Protein AF-A0A3Q0JJP6-F1 (afdb_monomer_lite)

Secondary structure (DSSP, 8-state):
--HHHHHHHHHHHHHHHS-TT-SSEEEEEE-SSEEEEEEE-TTS-EEEEEEE--TTTTTS--EEEES---HHHHHHHHGGGG--GGGGSHHHHHHHHHHHHHHHTT-PPPTTHHHHHHHGGGSS-TT---------------------------------------------------

Radius of gyration: 27.02 Å; chains: 1; bounding box: 65×53×85 Å

pLDDT: mean 74.77, std 20.37, range [34.88, 95.75]

Organism: Diaphorina citri (NCBI:txid121845)

Sequence (178 aa):
MACLVTLKQEIRTLESIFPKTNNRFQILNASVDEINCRFLGSNGKKYDIHANITETYPSTPPVWFAESEETSVINSVQILSNTSGYENHVVCQVHILVRELCKLHNVPEPPDLDRLLQMKNFAIPRAAVTSQKAPSTDEDGMQDEEDEEEDEDNDEDVEEDMHIEMDESDTNKKVIFK

Structure (mmCIF, N/CA/C/O backbone):
data_AF-A0A3Q0JJP6-F1
#
_entry.id   AF-A0A3Q0JJP6-F1
#
loop_
_atom_site.group_PDB
_atom_site.id
_atom_site.type_symbol
_atom_site.label_atom_id
_atom_site.label_alt_id
_atom_site.label_comp_id
_atom_site.label_asym_id
_atom_site.label_entity_id
_atom_site.label_seq_id
_atom_site.pdbx_PDB_ins_code
_atom_site.Cartn_x
_atom_site.Cartn_y
_atom_site.Cartn_z
_atom_site.occupancy
_atom_site.B_iso_or_equiv
_atom_site.auth_seq_id
_atom_site.auth_comp_id
_atom_site.auth_asym_id
_atom_site.auth_atom_id
_atom_site.pdbx_PDB_model_num
ATOM 1 N N . MET A 1 1 ? 16.428 -3.097 -17.971 1.00 51.69 1 MET A N 1
ATOM 2 C CA . MET A 1 1 ? 15.035 -2.884 -17.502 1.00 51.69 1 MET A CA 1
ATOM 3 C C . MET A 1 1 ? 14.617 -3.934 -16.457 1.00 51.69 1 MET A C 1
ATOM 5 O O . MET A 1 1 ? 13.756 -4.760 -16.728 1.00 51.69 1 MET A O 1
ATOM 9 N N . ALA A 1 2 ? 15.218 -3.934 -15.260 1.00 55.00 2 ALA A N 1
ATOM 10 C CA . ALA A 1 2 ? 14.910 -4.930 -14.215 1.00 55.00 2 ALA A CA 1
ATOM 11 C C . ALA A 1 2 ? 13.680 -4.562 -13.355 1.00 55.00 2 ALA A C 1
ATOM 13 O O . ALA A 1 2 ? 12.981 -5.438 -12.856 1.00 55.00 2 ALA A O 1
ATOM 14 N N . CYS A 1 3 ? 13.376 -3.267 -13.234 1.00 75.25 3 CYS A N 1
ATOM 15 C CA . CYS A 1 3 ? 12.353 -2.752 -12.325 1.00 75.25 3 CYS A CA 1
ATOM 16 C C . CYS A 1 3 ? 10.929 -3.248 -12.642 1.00 75.25 3 CYS A C 1
ATOM 18 O O . CYS A 1 3 ? 10.227 -3.747 -11.765 1.00 75.25 3 CYS A O 1
ATOM 20 N N . LEU A 1 4 ? 10.515 -3.177 -13.909 1.00 85.62 4 LEU A N 1
ATOM 21 C CA . LEU A 1 4 ? 9.140 -3.491 -14.307 1.00 85.62 4 LEU A CA 1
ATOM 22 C C . LEU A 1 4 ? 8.811 -4.987 -14.171 1.00 85.62 4 LEU A C 1
ATOM 24 O O . LEU A 1 4 ? 7.675 -5.350 -13.869 1.00 85.62 4 LEU A O 1
ATOM 28 N N . VAL A 1 5 ? 9.804 -5.863 -14.360 1.00 86.19 5 VAL A N 1
ATOM 29 C CA . VAL A 1 5 ? 9.654 -7.309 -14.130 1.00 86.19 5 VAL A CA 1
ATOM 30 C C . VAL A 1 5 ? 9.423 -7.583 -12.644 1.00 86.19 5 VAL A C 1
ATOM 32 O O . VAL A 1 5 ? 8.473 -8.287 -12.299 1.00 86.19 5 VAL A O 1
ATOM 35 N N . THR A 1 6 ? 10.233 -6.975 -11.773 1.00 85.38 6 THR A N 1
ATOM 36 C CA . THR A 1 6 ? 10.078 -7.075 -10.316 1.00 85.38 6 THR A CA 1
ATOM 37 C C . THR A 1 6 ? 8.722 -6.543 -9.864 1.00 85.38 6 THR A C 1
ATOM 39 O O . THR A 1 6 ? 8.000 -7.254 -9.171 1.00 85.38 6 THR A O 1
ATOM 42 N N . LEU A 1 7 ? 8.314 -5.362 -10.337 1.00 90.06 7 LEU A N 1
ATOM 43 C CA . LEU A 1 7 ? 7.023 -4.766 -9.990 1.00 90.06 7 LEU A CA 1
ATOM 44 C C . LEU A 1 7 ? 5.843 -5.663 -10.394 1.00 90.06 7 LEU A C 1
ATOM 46 O O . LEU A 1 7 ? 4.934 -5.905 -9.602 1.00 90.06 7 LEU A O 1
ATOM 50 N N . LYS A 1 8 ? 5.863 -6.227 -11.607 1.00 91.06 8 LYS A N 1
ATOM 51 C CA . LYS A 1 8 ? 4.832 -7.182 -12.046 1.00 91.06 8 LYS A CA 1
ATOM 52 C C . LYS A 1 8 ? 4.770 -8.418 -11.150 1.00 91.06 8 LYS A C 1
ATOM 54 O O . LYS A 1 8 ? 3.677 -8.917 -10.877 1.00 91.06 8 LYS A O 1
ATOM 59 N N . GLN A 1 9 ? 5.917 -8.925 -10.705 1.00 89.75 9 GLN A N 1
ATOM 60 C CA . GLN A 1 9 ? 5.973 -10.069 -9.799 1.00 89.75 9 GLN A CA 1
ATOM 61 C C . GLN A 1 9 ? 5.421 -9.715 -8.410 1.00 89.75 9 GLN A C 1
ATOM 63 O O . GLN A 1 9 ? 4.663 -10.491 -7.827 1.00 89.75 9 GLN A O 1
ATOM 68 N N . GLU A 1 10 ? 5.746 -8.531 -7.900 1.00 90.62 10 GLU A N 1
ATOM 69 C CA . GLU A 1 10 ? 5.224 -7.998 -6.641 1.00 90.62 10 GLU A CA 1
ATOM 70 C C . GLU A 1 10 ? 3.702 -7.841 -6.676 1.00 90.62 10 GLU A C 1
ATOM 72 O O . GLU A 1 10 ? 3.021 -8.312 -5.768 1.00 90.62 10 GLU A O 1
ATOM 77 N N . ILE A 1 11 ? 3.152 -7.284 -7.758 1.00 92.12 11 ILE A N 1
ATOM 78 C CA . ILE A 1 11 ? 1.701 -7.153 -7.961 1.00 92.12 11 ILE A CA 1
ATOM 79 C C . ILE A 1 11 ? 1.013 -8.520 -7.914 1.00 92.12 11 ILE A C 1
ATOM 81 O O . ILE A 1 11 ? 0.082 -8.715 -7.134 1.00 92.12 11 ILE A O 1
ATOM 85 N N . ARG A 1 12 ? 1.516 -9.507 -8.671 1.00 91.12 12 ARG A N 1
ATOM 86 C CA . ARG A 1 12 ? 0.963 -10.876 -8.657 1.00 91.12 12 ARG A CA 1
ATOM 87 C C . ARG A 1 12 ? 0.991 -11.496 -7.263 1.00 91.12 12 ARG A C 1
ATOM 89 O O . ARG A 1 12 ? 0.089 -12.240 -6.882 1.00 91.12 12 ARG A O 1
ATOM 96 N N . THR A 1 13 ? 2.035 -11.194 -6.504 1.00 89.62 13 THR A N 1
ATOM 97 C CA . THR A 1 13 ? 2.214 -11.683 -5.136 1.00 89.62 13 THR A CA 1
ATOM 98 C C . THR A 1 13 ? 1.185 -11.077 -4.195 1.00 89.62 13 THR A C 1
ATOM 100 O O . THR A 1 13 ? 0.559 -11.803 -3.424 1.00 89.62 13 THR A O 1
ATOM 103 N N . LEU A 1 14 ? 0.962 -9.766 -4.296 1.00 90.69 14 LEU A N 1
ATOM 104 C CA . LEU A 1 14 ? -0.047 -9.055 -3.517 1.00 90.69 14 LEU A CA 1
ATOM 105 C C . LEU A 1 14 ? -1.448 -9.596 -3.791 1.00 90.69 14 LEU A C 1
ATOM 107 O O . LEU A 1 14 ? -2.172 -9.904 -2.847 1.00 90.69 14 LEU A O 1
ATOM 111 N N . GLU A 1 15 ? -1.804 -9.790 -5.060 1.00 90.62 15 GLU A N 1
ATOM 112 C CA . GLU A 1 15 ? -3.097 -10.369 -5.438 1.00 90.62 15 GLU A CA 1
ATOM 113 C C . GLU A 1 15 ? -3.260 -11.812 -4.938 1.00 90.62 15 GLU A C 1
ATOM 115 O O . GLU A 1 15 ? -4.345 -12.200 -4.500 1.00 90.62 15 GLU A O 1
ATOM 120 N N . SER A 1 16 ? -2.183 -12.605 -4.960 1.00 89.00 16 SER A N 1
ATOM 121 C CA . SER A 1 16 ? -2.202 -13.991 -4.485 1.00 89.00 16 SER A CA 1
ATOM 122 C C . SER A 1 16 ? -2.338 -14.106 -2.966 1.00 89.00 16 SER A C 1
ATOM 124 O O . SER A 1 16 ? -2.911 -15.086 -2.490 1.00 89.00 16 SER A O 1
ATOM 126 N N . ILE A 1 17 ? -1.769 -13.171 -2.206 1.00 87.88 17 ILE A N 1
ATOM 127 C CA . ILE A 1 17 ? -1.758 -13.203 -0.737 1.00 87.88 17 ILE A CA 1
ATOM 128 C C . ILE A 1 17 ? -3.012 -12.534 -0.158 1.00 87.88 17 ILE A C 1
ATOM 130 O O . ILE A 1 17 ? -3.593 -13.020 0.815 1.00 87.88 17 ILE A O 1
ATOM 134 N N . PHE A 1 18 ? -3.469 -11.447 -0.779 1.00 88.88 18 PHE A N 1
ATOM 135 C CA . PHE A 1 18 ? -4.593 -10.639 -0.311 1.00 88.88 18 PHE A CA 1
ATOM 136 C C . PHE A 1 18 ? -5.724 -10.590 -1.341 1.00 88.88 18 PHE A C 1
ATOM 138 O O . PHE A 1 18 ? -6.006 -9.535 -1.920 1.00 88.88 18 PHE A O 1
ATOM 145 N N . PRO A 1 19 ? -6.429 -11.713 -1.559 1.00 85.62 19 PRO A N 1
ATOM 146 C CA . PRO A 1 19 ? -7.560 -11.733 -2.470 1.00 85.62 19 PRO A CA 1
ATOM 147 C C . PRO A 1 19 ? -8.688 -10.817 -1.977 1.00 85.62 19 PRO A C 1
ATOM 149 O O . PRO A 1 19 ? -8.830 -10.540 -0.783 1.00 85.62 19 PRO A O 1
ATOM 152 N N . LYS A 1 20 ? -9.581 -10.428 -2.894 1.00 84.44 20 LYS A N 1
ATOM 153 C CA . LYS A 1 20 ? -10.770 -9.590 -2.616 1.00 84.44 20 LYS A CA 1
ATOM 154 C C . LYS A 1 20 ? -11.716 -10.167 -1.552 1.00 84.44 20 LYS A C 1
ATOM 156 O O . LYS A 1 20 ? -12.583 -9.463 -1.052 1.00 84.44 20 LYS A O 1
ATOM 161 N N . THR A 1 21 ? -11.576 -11.448 -1.224 1.00 76.75 21 THR A N 1
ATOM 162 C CA . THR A 1 21 ? -12.374 -12.176 -0.229 1.00 76.75 21 THR A CA 1
ATOM 163 C C . THR A 1 21 ? -11.727 -12.229 1.159 1.00 76.75 21 THR A C 1
ATOM 165 O O . THR A 1 21 ? -12.321 -12.784 2.082 1.00 76.75 21 THR A O 1
ATOM 168 N N . ASN A 1 22 ? -10.523 -11.678 1.338 1.00 76.31 22 ASN A N 1
ATOM 169 C CA . ASN A 1 22 ? -9.803 -11.729 2.608 1.00 76.31 22 ASN A CA 1
ATOM 170 C C . ASN A 1 22 ? -10.513 -10.888 3.693 1.00 76.31 22 ASN A C 1
ATOM 172 O O . ASN A 1 22 ? -11.022 -9.804 3.427 1.00 76.31 22 ASN A O 1
ATOM 176 N N . ASN A 1 23 ? -10.555 -11.383 4.931 1.00 76.81 23 ASN A N 1
ATOM 177 C CA . ASN A 1 23 ? -11.298 -10.763 6.037 1.00 76.81 23 ASN A CA 1
ATOM 178 C C . ASN A 1 23 ? -10.561 -9.603 6.730 1.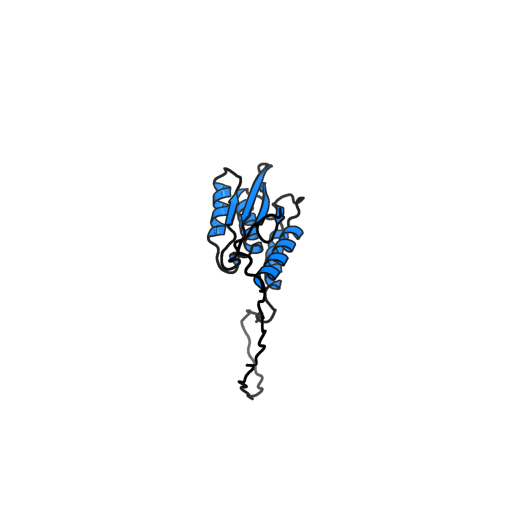00 76.81 23 ASN A C 1
ATOM 180 O O . ASN A 1 23 ? -11.135 -8.973 7.618 1.00 76.81 23 ASN A O 1
ATOM 184 N N . ARG A 1 24 ? -9.302 -9.325 6.370 1.00 85.12 24 ARG A N 1
ATOM 185 C CA . ARG A 1 24 ? -8.503 -8.255 6.993 1.00 85.12 24 ARG A CA 1
ATOM 186 C C . ARG A 1 24 ? -8.016 -7.214 6.006 1.00 85.12 24 ARG A C 1
ATOM 188 O O . ARG A 1 24 ? -8.215 -6.026 6.241 1.00 85.12 24 ARG A O 1
ATOM 195 N N . PHE A 1 25 ? -7.404 -7.655 4.918 1.00 90.25 25 PHE A N 1
ATOM 196 C CA . PHE A 1 25 ? -6.845 -6.763 3.915 1.00 90.25 25 PHE A CA 1
ATOM 197 C C . PHE A 1 25 ? -7.063 -7.347 2.528 1.00 90.25 25 PHE A C 1
ATOM 199 O O . PHE A 1 25 ? -6.762 -8.515 2.295 1.00 90.25 25 PHE A O 1
ATOM 206 N N . GLN A 1 26 ? -7.621 -6.540 1.635 1.00 92.06 26 GLN A N 1
ATOM 207 C CA . GLN A 1 26 ? -8.071 -6.948 0.311 1.00 92.06 26 GLN A CA 1
ATOM 208 C C . GLN A 1 26 ? -7.394 -6.078 -0.741 1.00 92.06 26 GLN A C 1
ATOM 210 O O . GLN A 1 26 ? -7.501 -4.855 -0.679 1.00 92.06 26 GLN A O 1
ATOM 215 N N . ILE A 1 27 ? -6.767 -6.688 -1.744 1.00 93.56 27 ILE A N 1
ATOM 216 C CA . ILE A 1 27 ? -6.344 -5.978 -2.953 1.00 93.56 27 ILE A CA 1
ATOM 217 C C . ILE A 1 27 ? -7.531 -5.964 -3.920 1.00 93.56 27 ILE A C 1
ATOM 219 O O . ILE A 1 27 ? -7.965 -7.004 -4.415 1.00 93.56 27 ILE A O 1
ATOM 223 N N . LEU A 1 28 ? -8.109 -4.782 -4.143 1.00 92.56 28 LEU A N 1
ATOM 224 C CA . LEU A 1 28 ? -9.265 -4.582 -5.019 1.00 92.56 28 LEU A CA 1
ATOM 225 C C . LEU A 1 28 ? -8.843 -4.473 -6.485 1.00 92.56 28 LEU A C 1
ATOM 227 O O . LEU A 1 28 ? -9.490 -5.069 -7.349 1.00 92.56 28 LEU A O 1
ATOM 231 N N . ASN A 1 29 ? -7.777 -3.719 -6.744 1.00 93.12 29 ASN A N 1
ATOM 232 C CA . ASN A 1 29 ? -7.142 -3.564 -8.047 1.00 93.12 29 ASN A CA 1
ATOM 233 C C . ASN A 1 29 ? -5.637 -3.388 -7.834 1.00 93.12 29 ASN A C 1
ATOM 235 O O . ASN A 1 29 ? -5.244 -2.694 -6.899 1.00 93.12 29 ASN A O 1
ATOM 239 N N . ALA A 1 30 ? -4.806 -3.978 -8.683 1.00 94.12 30 ALA A N 1
ATOM 240 C CA . ALA A 1 30 ? -3.374 -3.719 -8.682 1.00 94.12 30 ALA A CA 1
ATOM 241 C C . ALA A 1 30 ? -2.847 -3.755 -10.118 1.00 94.12 30 ALA A C 1
ATOM 243 O O . ALA A 1 30 ? -3.049 -4.723 -10.850 1.00 94.12 30 ALA A O 1
ATOM 244 N N . SER A 1 31 ? -2.183 -2.681 -10.519 1.00 93.88 31 SER A N 1
ATOM 245 C CA . SER A 1 31 ? -1.530 -2.513 -11.810 1.00 93.88 31 SER A CA 1
ATOM 246 C C . SER A 1 31 ? -0.118 -1.966 -11.595 1.00 93.88 31 SER A C 1
ATOM 248 O O . SER A 1 31 ? 0.319 -1.761 -10.464 1.00 93.88 31 SER A O 1
ATOM 250 N N . VAL A 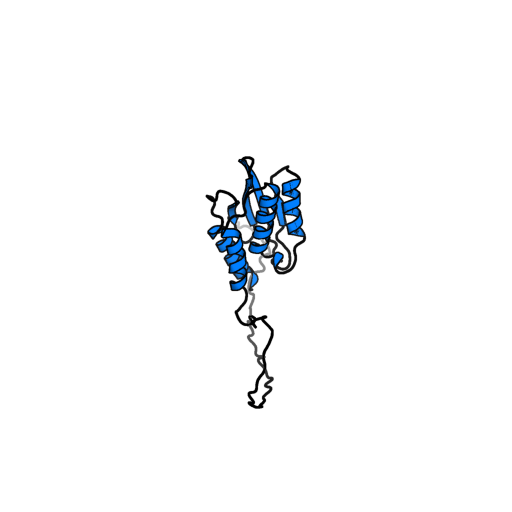1 32 ? 0.624 -1.771 -12.687 1.00 92.69 32 VAL A N 1
ATOM 251 C CA . VAL A 1 32 ? 1.967 -1.171 -12.634 1.00 92.69 32 VAL A CA 1
ATOM 252 C C . VAL A 1 32 ? 1.942 0.327 -12.329 1.00 92.69 32 VAL A C 1
ATOM 254 O O . VAL A 1 32 ? 2.981 0.868 -11.973 1.00 92.69 32 VAL A O 1
ATOM 257 N N . ASP A 1 33 ? 0.773 0.961 -12.426 1.00 93.56 33 ASP A N 1
ATOM 258 C CA . ASP A 1 33 ? 0.594 2.398 -12.216 1.00 93.56 33 ASP A CA 1
ATOM 259 C C . ASP A 1 33 ? -0.110 2.692 -10.888 1.00 93.56 33 ASP A C 1
ATOM 261 O O . ASP A 1 33 ? 0.166 3.701 -10.248 1.00 93.56 33 ASP A O 1
ATOM 265 N N . GLU A 1 34 ? -1.007 1.810 -10.438 1.00 95.12 34 GLU A N 1
ATOM 266 C CA . GLU A 1 34 ? -1.824 2.056 -9.251 1.00 95.12 34 GLU A CA 1
ATOM 267 C C . GLU A 1 34 ? -2.202 0.788 -8.483 1.00 95.12 34 GLU A C 1
ATOM 269 O O . GLU A 1 34 ? -2.313 -0.312 -9.028 1.00 95.12 34 GLU A O 1
ATOM 274 N N . ILE A 1 35 ? -2.465 0.952 -7.187 1.00 95.44 35 ILE A N 1
ATOM 275 C CA . ILE A 1 35 ? -2.959 -0.106 -6.306 1.00 95.44 35 ILE A CA 1
ATOM 276 C C . ILE A 1 35 ? -4.119 0.429 -5.487 1.00 95.44 35 ILE A C 1
ATOM 278 O O . ILE A 1 35 ? -4.006 1.419 -4.778 1.00 95.44 35 ILE A O 1
ATOM 282 N N . ASN A 1 36 ? -5.237 -0.280 -5.541 1.00 95.12 36 ASN A N 1
ATOM 283 C CA . ASN A 1 36 ? -6.412 -0.026 -4.730 1.00 95.12 36 ASN A CA 1
ATOM 284 C C . ASN A 1 36 ? -6.586 -1.182 -3.757 1.00 95.12 36 ASN A C 1
ATOM 286 O O . ASN A 1 36 ? -6.757 -2.338 -4.156 1.00 95.12 36 ASN A O 1
ATOM 290 N N . CYS A 1 37 ? -6.573 -0.871 -2.472 1.00 94.75 37 CYS A N 1
ATOM 291 C CA . CYS A 1 37 ? -6.698 -1.847 -1.409 1.00 94.75 37 CYS A CA 1
ATOM 292 C C . CYS A 1 37 ? -7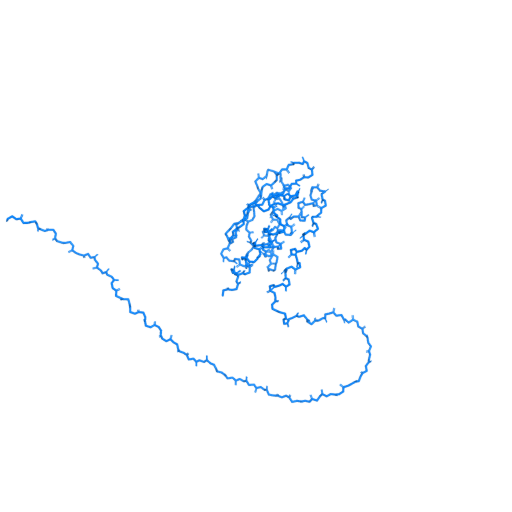.705 -1.394 -0.357 1.00 94.75 37 CYS A C 1
ATOM 294 O O . CYS A 1 37 ? -8.056 -0.222 -0.247 1.00 94.75 37 CYS A O 1
ATOM 296 N N . ARG A 1 38 ? -8.207 -2.363 0.401 1.00 94.06 38 ARG A N 1
ATOM 297 C CA . ARG A 1 38 ? -9.209 -2.145 1.432 1.00 94.06 38 ARG A CA 1
ATOM 298 C C . ARG A 1 38 ? -8.829 -2.879 2.700 1.00 94.06 38 ARG A C 1
ATOM 300 O O . ARG A 1 38 ? -8.657 -4.098 2.694 1.00 94.06 38 ARG A O 1
ATOM 307 N N . PHE A 1 39 ? -8.780 -2.141 3.799 1.00 92.81 39 PHE A N 1
ATOM 308 C CA . PHE A 1 39 ? -8.574 -2.682 5.134 1.00 92.81 39 PHE A CA 1
ATOM 309 C C . PHE A 1 39 ? -9.895 -2.766 5.908 1.00 92.81 39 PHE A C 1
ATOM 311 O O . PHE A 1 39 ? -10.751 -1.882 5.819 1.00 92.81 39 PHE A O 1
ATOM 318 N N . LEU A 1 40 ? -10.070 -3.846 6.671 1.00 90.38 40 LEU A N 1
ATOM 319 C CA . LEU A 1 40 ? -11.248 -4.105 7.498 1.00 90.38 40 LEU A CA 1
ATOM 320 C C . LEU A 1 40 ? -10.891 -3.951 8.983 1.00 90.38 40 LEU A C 1
ATOM 322 O O . LEU A 1 40 ? -10.250 -4.821 9.583 1.00 90.38 40 LEU A O 1
ATOM 326 N N . GLY A 1 41 ? -11.333 -2.839 9.577 1.00 86.25 41 GLY A N 1
ATOM 327 C CA . GLY A 1 41 ? -11.079 -2.513 10.979 1.00 86.25 41 GLY A CA 1
ATOM 328 C C . GLY A 1 41 ? -11.869 -3.382 11.964 1.00 86.25 41 GLY A C 1
ATOM 329 O O . GLY A 1 41 ? -12.888 -3.987 11.631 1.00 86.25 41 GLY A O 1
ATOM 330 N N . SER A 1 42 ? -11.427 -3.410 13.225 1.00 83.69 42 SER A N 1
ATOM 331 C CA . SER A 1 42 ? -12.126 -4.082 14.342 1.00 83.69 42 SER A CA 1
ATOM 332 C C . SER A 1 42 ? -13.535 -3.546 14.602 1.00 83.69 42 SER A C 1
ATOM 334 O O . SER A 1 42 ? -14.402 -4.275 15.070 1.00 83.69 42 SER A O 1
ATOM 336 N N . ASN A 1 43 ? -13.767 -2.280 14.269 1.00 81.56 43 ASN A N 1
ATOM 337 C CA . ASN A 1 43 ? -15.049 -1.588 14.376 1.00 81.56 43 ASN A CA 1
ATOM 338 C C . ASN A 1 43 ? -16.031 -1.934 13.235 1.00 81.56 43 ASN A C 1
ATOM 340 O O . ASN A 1 43 ? -17.120 -1.367 13.184 1.00 81.56 43 ASN A O 1
ATOM 344 N N . GLY A 1 44 ? -15.648 -2.813 12.299 1.00 81.00 44 GLY A N 1
ATOM 345 C CA . GLY A 1 44 ? -16.436 -3.139 11.109 1.00 81.00 44 GLY A CA 1
ATOM 346 C C . GLY A 1 44 ? -16.412 -2.057 10.023 1.00 81.00 44 GLY A C 1
ATOM 347 O O . GLY A 1 44 ? -17.063 -2.227 8.989 1.00 81.00 44 GLY A O 1
ATOM 348 N N . LYS A 1 45 ? -15.661 -0.961 10.222 1.00 87.94 45 LYS A N 1
ATOM 349 C CA . LYS A 1 45 ? -15.440 0.054 9.189 1.00 87.94 45 LYS A CA 1
ATOM 350 C C . LYS A 1 45 ? -14.471 -0.475 8.133 1.00 87.94 45 LYS A C 1
ATOM 352 O O . LYS A 1 45 ? -13.548 -1.241 8.422 1.00 87.94 45 LYS A O 1
ATOM 357 N N . LYS A 1 46 ? -14.707 -0.044 6.898 1.00 91.38 46 LYS A N 1
ATOM 358 C CA . LYS A 1 46 ? -13.868 -0.338 5.739 1.00 91.38 46 LYS A CA 1
ATOM 359 C C . LYS A 1 46 ? -13.055 0.905 5.423 1.00 91.38 46 LYS A C 1
ATOM 361 O O . LYS A 1 46 ? -13.615 1.996 5.397 1.00 91.38 46 LYS A O 1
ATOM 366 N N . TYR A 1 47 ? -11.767 0.716 5.197 1.00 92.62 47 TYR A N 1
ATOM 367 C CA . TYR A 1 47 ? -10.825 1.779 4.890 1.00 92.62 47 TYR A CA 1
ATOM 368 C C . TYR A 1 47 ? -10.284 1.532 3.494 1.00 92.62 47 TYR A C 1
ATOM 370 O O . TYR A 1 47 ? -9.517 0.591 3.293 1.00 92.62 47 TYR A O 1
ATOM 378 N N . ASP A 1 48 ? -10.747 2.329 2.539 1.00 94.19 48 ASP A N 1
ATOM 379 C CA . ASP A 1 48 ? -10.258 2.298 1.167 1.00 94.19 48 ASP A CA 1
ATOM 380 C C . ASP A 1 48 ? -8.982 3.135 1.068 1.00 94.19 48 ASP A C 1
ATOM 382 O O . ASP A 1 48 ? -8.913 4.264 1.560 1.00 94.19 48 ASP A O 1
ATOM 386 N N . ILE A 1 49 ? -7.943 2.531 0.502 1.00 95.56 49 ILE A N 1
ATOM 387 C CA . ILE A 1 49 ? -6.609 3.105 0.396 1.00 95.56 49 ILE A CA 1
ATOM 388 C C . ILE A 1 49 ? -6.127 2.892 -1.034 1.00 95.56 49 ILE A C 1
ATOM 390 O O . ILE A 1 49 ? -6.173 1.782 -1.571 1.00 95.56 49 ILE A O 1
ATOM 394 N N . HIS A 1 50 ? -5.649 3.968 -1.632 1.00 95.62 50 HIS A N 1
ATOM 395 C CA . HIS A 1 50 ? -5.162 4.024 -2.995 1.00 95.62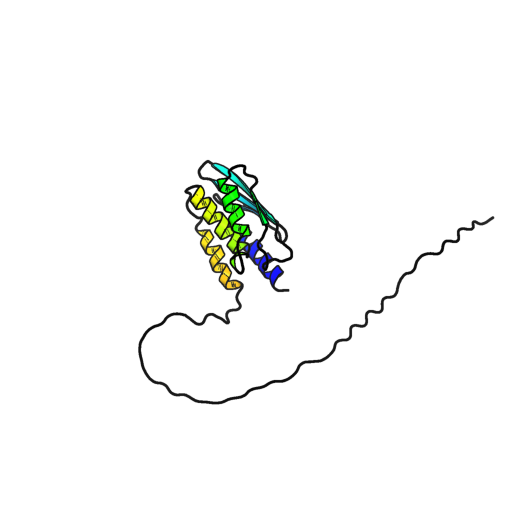 50 HIS A CA 1
ATOM 396 C C . HIS A 1 50 ? -3.668 4.354 -3.001 1.00 95.62 50 HIS A C 1
ATOM 398 O O . HIS A 1 50 ? -3.195 5.103 -2.152 1.00 95.62 50 HIS A O 1
ATOM 404 N N . ALA A 1 51 ? -2.918 3.811 -3.949 1.00 95.75 51 ALA A N 1
ATOM 405 C CA . ALA A 1 51 ? -1.514 4.122 -4.154 1.00 95.75 51 ALA A CA 1
ATOM 406 C C . ALA A 1 51 ? -1.240 4.360 -5.633 1.00 95.75 51 ALA A C 1
ATOM 408 O O . ALA A 1 51 ? -1.669 3.561 -6.460 1.00 95.75 51 ALA A O 1
ATOM 409 N N . ASN A 1 52 ? -0.465 5.396 -5.937 1.00 95.44 52 ASN A N 1
ATOM 410 C CA . ASN A 1 52 ? 0.072 5.661 -7.265 1.00 95.44 52 ASN A CA 1
ATOM 411 C C . ASN A 1 52 ? 1.555 5.300 -7.302 1.00 95.44 52 ASN A C 1
ATOM 413 O O . ASN A 1 52 ? 2.356 5.798 -6.506 1.00 95.44 52 ASN A O 1
ATOM 417 N N . ILE A 1 53 ? 1.920 4.427 -8.229 1.00 93.50 53 ILE A N 1
ATOM 418 C CA . ILE A 1 53 ? 3.297 4.033 -8.492 1.00 93.50 53 ILE A CA 1
ATOM 419 C C . ILE A 1 53 ? 3.904 5.080 -9.425 1.00 93.50 53 ILE A C 1
ATOM 421 O O . ILE A 1 53 ? 3.320 5.472 -10.430 1.00 93.50 53 ILE A O 1
ATOM 425 N N . THR A 1 54 ? 5.080 5.572 -9.056 1.00 90.94 54 THR A N 1
ATOM 426 C CA . THR A 1 54 ? 5.793 6.598 -9.819 1.00 90.94 54 THR A CA 1
ATOM 427 C C . THR A 1 54 ? 6.696 5.953 -10.867 1.00 90.94 54 THR A C 1
ATOM 429 O O . THR A 1 54 ? 7.213 4.856 -10.662 1.00 90.94 54 THR A O 1
ATOM 432 N N . GLU A 1 55 ? 6.954 6.649 -11.976 1.00 89.25 55 GLU A N 1
ATOM 433 C CA . GLU A 1 55 ? 7.857 6.165 -13.038 1.00 89.25 55 GLU A CA 1
ATOM 434 C C . GLU A 1 55 ? 9.296 5.941 -12.539 1.00 89.25 55 GLU A C 1
ATOM 436 O O . GLU A 1 55 ? 10.064 5.172 -13.113 1.00 89.25 55 GLU A O 1
ATOM 441 N N . THR A 1 56 ? 9.652 6.587 -11.429 1.00 88.88 56 THR A N 1
ATOM 442 C CA . THR A 1 56 ? 10.937 6.468 -10.737 1.00 88.88 56 THR A CA 1
ATOM 443 C C . THR A 1 56 ? 10.981 5.326 -9.719 1.00 88.88 56 THR A C 1
ATOM 445 O O . THR A 1 56 ? 11.951 5.212 -8.973 1.00 88.88 56 THR A O 1
ATOM 448 N N . TYR A 1 57 ? 9.970 4.457 -9.669 1.00 88.38 57 TYR A N 1
ATOM 449 C CA . TYR A 1 57 ? 9.983 3.253 -8.841 1.00 88.38 57 TYR A CA 1
ATOM 450 C C . TYR A 1 57 ? 11.171 2.328 -9.196 1.00 88.38 57 TYR A C 1
ATOM 452 O O . TYR A 1 57 ? 11.501 2.191 -10.377 1.00 88.38 57 TYR A O 1
ATOM 460 N N . PRO A 1 58 ? 11.837 1.669 -8.220 1.00 88.44 58 PRO A N 1
ATOM 461 C CA . PRO A 1 58 ? 11.660 1.773 -6.768 1.00 88.44 58 PRO A CA 1
ATOM 462 C C . PRO A 1 58 ? 12.512 2.885 -6.127 1.00 88.44 58 PRO A C 1
ATOM 464 O O . PRO A 1 58 ? 12.581 2.973 -4.902 1.00 88.44 58 PRO A O 1
ATOM 467 N N . SER A 1 59 ? 13.191 3.729 -6.912 1.00 88.88 59 SER A N 1
ATOM 468 C CA . SER A 1 59 ? 14.029 4.821 -6.389 1.00 88.88 59 SER A CA 1
ATOM 469 C C . SER A 1 59 ? 13.223 5.797 -5.529 1.00 88.88 59 SER A C 1
ATOM 471 O O . SER A 1 59 ? 13.726 6.293 -4.523 1.00 88.88 59 SER A O 1
ATOM 473 N N . THR A 1 60 ? 11.955 6.017 -5.876 1.00 90.31 60 THR A N 1
ATOM 474 C CA . THR A 1 60 ? 10.977 6.755 -5.065 1.00 90.31 60 THR A CA 1
ATOM 475 C C . THR A 1 60 ? 9.850 5.834 -4.593 1.00 90.31 60 THR A C 1
ATOM 477 O O . THR A 1 60 ? 9.423 4.961 -5.358 1.00 90.31 60 THR A O 1
ATOM 480 N N . PRO A 1 61 ? 9.340 6.013 -3.361 1.00 92.50 61 PRO A N 1
ATOM 481 C CA . PRO A 1 61 ? 8.212 5.229 -2.878 1.00 92.50 61 PRO A CA 1
ATOM 482 C C . PRO A 1 61 ? 6.929 5.538 -3.669 1.00 92.50 61 PRO A C 1
ATOM 484 O O . PRO A 1 61 ? 6.782 6.639 -4.214 1.00 92.50 61 PRO A O 1
ATOM 487 N N . PRO A 1 62 ? 5.981 4.589 -3.730 1.00 93.50 62 PRO A N 1
ATOM 488 C CA . PRO A 1 62 ? 4.624 4.861 -4.182 1.00 93.50 62 PRO A CA 1
ATOM 489 C C . PRO A 1 62 ? 3.959 5.942 -3.322 1.00 93.50 62 PRO A C 1
ATOM 491 O O . PRO A 1 62 ? 4.205 6.043 -2.120 1.00 93.50 62 PRO A O 1
ATOM 494 N N . VAL A 1 63 ? 3.083 6.734 -3.934 1.00 95.25 63 VAL A N 1
ATOM 495 C CA . VAL A 1 63 ? 2.329 7.781 -3.240 1.00 95.25 63 VAL A CA 1
ATOM 496 C C . VAL A 1 63 ? 0.999 7.205 -2.784 1.00 95.25 63 VAL A C 1
ATOM 498 O O . VAL A 1 63 ? 0.152 6.879 -3.612 1.00 95.25 63 VAL A O 1
ATOM 501 N N . TRP A 1 64 ? 0.812 7.085 -1.474 1.00 95.31 64 TRP A N 1
ATOM 502 C CA . TRP A 1 64 ? -0.375 6.481 -0.879 1.00 95.31 64 TRP A CA 1
ATOM 503 C C . TRP A 1 64 ? -1.385 7.528 -0.385 1.00 95.31 64 TRP A C 1
ATOM 505 O O . TRP A 1 64 ? -1.018 8.584 0.129 1.00 95.31 64 TRP A O 1
ATOM 515 N N . PHE A 1 65 ? -2.670 7.194 -0.485 1.00 94.81 65 PHE A N 1
ATOM 516 C CA . PHE A 1 65 ? -3.819 8.022 -0.132 1.00 94.81 65 PHE A CA 1
ATOM 517 C C . PHE A 1 65 ? -4.862 7.179 0.603 1.00 94.81 65 PHE A C 1
ATOM 519 O O . PHE A 1 65 ? -5.150 6.055 0.202 1.00 94.81 65 PHE A O 1
ATOM 526 N N . ALA A 1 66 ? -5.460 7.722 1.662 1.00 94.56 66 ALA A N 1
ATOM 527 C CA . ALA A 1 66 ? -6.595 7.103 2.339 1.00 94.56 66 ALA A CA 1
ATOM 528 C C . ALA A 1 66 ? -7.881 7.870 2.013 1.00 94.56 66 ALA A C 1
ATOM 530 O O . ALA A 1 66 ? -7.943 9.075 2.230 1.00 94.56 66 ALA A O 1
ATOM 531 N N . GLU A 1 67 ? -8.934 7.163 1.606 1.00 92.88 67 GLU A N 1
ATOM 532 C CA . GLU A 1 67 ? -10.292 7.710 1.404 1.00 92.88 67 GLU A CA 1
ATOM 533 C C . GLU A 1 67 ? -11.053 7.893 2.738 1.00 92.88 67 GLU A C 1
ATOM 535 O O . GLU A 1 67 ? -12.275 8.011 2.785 1.00 92.88 67 GLU A O 1
ATOM 540 N N . SER A 1 68 ? -10.341 7.858 3.865 1.00 89.19 68 SER A N 1
ATOM 541 C CA . SER A 1 68 ? -10.901 7.904 5.214 1.00 89.19 68 SER A CA 1
ATOM 542 C C . SER A 1 68 ? -10.589 9.235 5.886 1.00 89.19 68 SER A C 1
ATOM 544 O O . SER A 1 68 ? -9.446 9.676 5.884 1.00 89.19 68 SER A O 1
ATOM 546 N N . GLU A 1 69 ? -11.579 9.815 6.565 1.00 87.62 69 GLU A N 1
ATOM 547 C CA . GLU A 1 69 ? -11.421 11.043 7.363 1.00 87.62 69 GLU A CA 1
ATOM 548 C C . GLU A 1 69 ? -10.701 10.804 8.706 1.00 87.62 69 GLU A C 1
ATOM 550 O O . GLU A 1 69 ? -10.294 11.746 9.384 1.00 87.62 69 GLU A O 1
ATOM 555 N N . GLU A 1 70 ? -10.534 9.540 9.112 1.00 89.12 70 GLU A N 1
ATOM 556 C CA . GLU A 1 70 ? -9.825 9.181 10.344 1.00 89.12 70 GLU A CA 1
ATOM 557 C C . GLU A 1 70 ? -8.342 9.582 10.250 1.00 89.12 70 GLU A C 1
ATOM 559 O O . GLU A 1 70 ? -7.550 8.950 9.543 1.00 89.12 70 GLU A O 1
ATOM 564 N N . THR A 1 71 ? -7.940 10.591 11.030 1.00 90.38 71 THR A N 1
ATOM 565 C CA . THR A 1 71 ? -6.557 11.106 11.082 1.00 90.38 71 THR A CA 1
ATOM 566 C C . THR A 1 71 ? -5.535 10.009 11.367 1.00 90.38 71 THR A C 1
ATOM 568 O O . THR A 1 71 ? -4.411 10.041 10.877 1.00 90.38 71 THR A O 1
ATOM 571 N N . SER A 1 72 ? -5.937 9.006 12.141 1.00 90.50 72 SER A N 1
ATOM 572 C CA . SER A 1 72 ? -5.119 7.854 12.487 1.00 90.50 72 SER A CA 1
ATOM 573 C C . SER A 1 72 ? -4.705 7.045 11.246 1.00 90.50 72 SER A C 1
ATOM 575 O O . SER A 1 72 ? -3.538 6.692 11.117 1.00 90.50 72 SER A O 1
ATOM 577 N N . VAL A 1 73 ? -5.626 6.828 10.299 1.00 91.25 73 VAL A N 1
ATOM 578 C CA . VAL A 1 73 ? -5.369 6.111 9.037 1.00 91.25 73 VAL A CA 1
ATOM 579 C C . VAL A 1 73 ? -4.525 6.964 8.093 1.00 91.25 73 VAL A C 1
ATOM 581 O O . VAL A 1 73 ? -3.583 6.456 7.491 1.00 91.25 73 VAL A O 1
ATOM 584 N N . ILE A 1 74 ? -4.809 8.267 8.016 1.00 92.69 74 ILE A N 1
ATOM 585 C CA . ILE A 1 74 ? -4.020 9.219 7.219 1.00 92.69 74 ILE A CA 1
ATOM 586 C C . ILE A 1 74 ? -2.555 9.216 7.683 1.00 92.69 74 ILE A C 1
ATOM 588 O O . ILE A 1 74 ? -1.648 9.107 6.861 1.00 92.69 74 ILE A O 1
ATOM 592 N N . ASN A 1 75 ? -2.313 9.237 8.997 1.00 92.00 75 ASN A N 1
ATOM 593 C CA . ASN A 1 75 ? -0.964 9.166 9.563 1.00 92.00 75 ASN A CA 1
ATOM 594 C C . ASN A 1 75 ? -0.253 7.844 9.222 1.00 92.00 75 ASN A C 1
ATOM 596 O O . ASN A 1 75 ? 0.925 7.864 8.869 1.00 92.00 75 ASN A O 1
ATOM 600 N N . SER A 1 76 ? -0.958 6.706 9.287 1.00 92.25 76 SER A N 1
ATOM 601 C CA . SER A 1 76 ? -0.412 5.395 8.891 1.00 92.25 76 SER A CA 1
ATOM 602 C C . SER A 1 76 ? -0.046 5.320 7.410 1.00 92.25 76 SER A C 1
ATOM 604 O O . SER A 1 76 ? 0.838 4.559 7.035 1.00 92.25 76 SER A O 1
ATOM 606 N N . VAL A 1 77 ? -0.712 6.096 6.561 1.00 93.81 77 VAL A N 1
ATOM 607 C CA . VAL A 1 77 ? -0.377 6.189 5.142 1.00 93.81 77 VAL A CA 1
ATOM 608 C C . VAL A 1 77 ? 0.787 7.159 4.910 1.00 93.81 77 VAL A C 1
ATOM 610 O O . VAL A 1 77 ? 1.682 6.876 4.123 1.00 93.81 77 VAL A O 1
ATOM 613 N N . GLN A 1 78 ? 0.846 8.268 5.645 1.00 92.69 78 GLN A N 1
ATOM 614 C CA . GLN A 1 78 ? 1.885 9.289 5.485 1.00 92.69 78 GLN A CA 1
ATOM 615 C C . GLN A 1 78 ? 3.302 8.789 5.815 1.00 92.69 78 GLN A C 1
ATOM 617 O O . GLN A 1 78 ? 4.272 9.253 5.216 1.00 92.69 78 GLN A O 1
ATOM 622 N N . ILE A 1 79 ? 3.449 7.840 6.745 1.00 92.62 79 ILE A N 1
ATOM 623 C CA . ILE A 1 79 ? 4.758 7.238 7.060 1.00 92.62 79 ILE A CA 1
ATOM 624 C C . ILE A 1 79 ? 5.381 6.511 5.858 1.00 92.62 79 ILE A C 1
ATOM 626 O O . ILE A 1 79 ? 6.604 6.459 5.755 1.00 92.62 79 ILE A O 1
ATOM 630 N N . LEU A 1 80 ? 4.556 5.996 4.940 1.00 93.00 80 LEU A N 1
ATOM 631 C CA . LEU A 1 80 ? 4.992 5.266 3.751 1.00 93.00 80 LEU A CA 1
ATOM 632 C C . LEU A 1 80 ? 5.719 6.180 2.763 1.00 93.00 80 LEU A C 1
ATOM 634 O O . LEU A 1 80 ? 6.677 5.764 2.122 1.00 93.00 80 LEU A O 1
ATOM 638 N N . SER A 1 81 ? 5.341 7.458 2.715 1.00 90.69 81 SER A N 1
ATOM 639 C CA . SER A 1 81 ? 6.002 8.465 1.880 1.00 90.69 81 SER A CA 1
ATOM 640 C C . SER A 1 81 ? 7.440 8.772 2.314 1.00 90.69 81 SER A C 1
ATOM 642 O O . SER A 1 81 ? 8.192 9.360 1.542 1.00 90.69 81 SER A O 1
ATOM 644 N N . ASN A 1 82 ? 7.829 8.395 3.538 1.00 90.62 82 ASN A N 1
ATOM 645 C CA . ASN A 1 82 ? 9.162 8.650 4.093 1.00 90.62 82 ASN A CA 1
ATOM 646 C C . ASN A 1 82 ? 10.101 7.437 4.000 1.00 90.62 82 ASN A C 1
ATOM 648 O O . ASN A 1 82 ? 11.211 7.484 4.532 1.00 90.62 82 ASN A O 1
ATOM 652 N N . THR A 1 83 ? 9.671 6.338 3.378 1.00 90.81 83 THR A N 1
ATOM 653 C CA . THR A 1 83 ? 10.529 5.161 3.215 1.00 90.81 83 THR A CA 1
ATOM 654 C C . THR A 1 83 ? 11.626 5.401 2.185 1.00 90.81 83 THR A C 1
ATOM 656 O O . THR A 1 83 ? 11.538 6.299 1.347 1.00 90.81 83 THR A O 1
ATOM 659 N N . SER A 1 84 ? 12.675 4.579 2.234 1.00 89.56 84 SER A N 1
ATOM 660 C CA . SER A 1 84 ? 13.770 4.655 1.269 1.00 89.56 84 SER A CA 1
ATOM 661 C C . SER A 1 84 ? 14.355 3.282 0.944 1.00 89.56 84 SER A C 1
ATOM 663 O O . SER A 1 84 ? 14.203 2.313 1.694 1.00 89.56 84 SER A O 1
ATOM 665 N N . GLY A 1 85 ? 15.028 3.186 -0.205 1.00 87.94 85 GLY A N 1
ATOM 666 C CA . GLY A 1 85 ? 15.713 1.970 -0.635 1.00 87.94 85 GLY A CA 1
ATOM 667 C C . GLY A 1 85 ? 14.765 0.776 -0.748 1.00 87.94 85 GLY A C 1
ATOM 668 O O . GLY A 1 85 ? 13.773 0.820 -1.470 1.00 87.94 85 GLY A O 1
ATOM 669 N N . TYR A 1 86 ? 15.061 -0.301 -0.018 1.00 84.50 86 TYR A N 1
ATOM 670 C CA . TYR A 1 86 ? 14.290 -1.546 -0.094 1.00 84.50 86 TYR A CA 1
ATOM 671 C C . TYR A 1 86 ? 12.846 -1.405 0.413 1.00 84.50 86 TYR A C 1
ATOM 673 O O . TYR A 1 86 ? 11.989 -2.216 0.063 1.00 84.50 86 TYR A O 1
ATOM 681 N N . GLU A 1 87 ? 12.569 -0.411 1.258 1.00 88.69 87 GLU A N 1
ATOM 682 C CA . GLU A 1 87 ? 11.232 -0.191 1.809 1.00 88.69 87 GLU A CA 1
ATOM 683 C C . GLU A 1 87 ? 10.293 0.448 0.791 1.00 88.69 87 GLU A C 1
ATOM 685 O O . GLU A 1 87 ? 9.084 0.327 0.953 1.00 88.69 87 GLU A O 1
ATOM 690 N N . ASN A 1 88 ? 10.821 1.045 -0.283 1.00 91.00 88 ASN A N 1
ATOM 691 C CA . ASN A 1 88 ? 10.014 1.604 -1.369 1.00 91.00 88 ASN A CA 1
ATOM 692 C C . ASN A 1 88 ? 9.280 0.525 -2.159 1.00 91.00 88 ASN A C 1
ATOM 694 O O . ASN A 1 88 ? 8.293 0.829 -2.822 1.00 91.00 88 ASN A O 1
ATOM 698 N N . HIS A 1 89 ? 9.738 -0.727 -2.084 1.00 91.12 89 HIS A N 1
ATOM 699 C CA . HIS A 1 89 ? 9.093 -1.825 -2.778 1.00 91.12 89 HIS A CA 1
ATOM 700 C C . HIS A 1 89 ? 7.645 -1.983 -2.324 1.00 91.12 89 HIS A C 1
ATOM 702 O O . HIS A 1 89 ? 7.369 -2.021 -1.125 1.00 91.12 89 HIS A O 1
ATOM 708 N N . VAL A 1 90 ? 6.715 -2.141 -3.264 1.00 91.88 90 VAL A N 1
ATOM 709 C CA . VAL A 1 90 ? 5.280 -2.191 -2.961 1.00 91.88 90 VAL A CA 1
ATOM 710 C C . VAL A 1 90 ? 4.957 -3.295 -1.947 1.00 91.88 90 VAL A C 1
ATOM 712 O O . VAL A 1 90 ? 4.166 -3.085 -1.031 1.00 91.88 90 VAL A O 1
ATOM 715 N N . VAL A 1 91 ? 5.598 -4.461 -2.049 1.00 91.06 91 VAL A N 1
ATOM 716 C CA . VAL A 1 91 ? 5.415 -5.551 -1.073 1.00 91.06 91 VAL A CA 1
ATOM 717 C C . VAL A 1 91 ? 5.832 -5.144 0.345 1.00 91.06 91 VAL A C 1
ATOM 719 O O . VAL A 1 91 ? 5.150 -5.503 1.305 1.00 91.06 91 VAL A O 1
ATOM 722 N N . CYS A 1 92 ? 6.900 -4.352 0.485 1.00 90.94 92 CYS A N 1
ATOM 723 C CA . CYS A 1 92 ? 7.352 -3.800 1.762 1.00 90.94 92 CYS A CA 1
ATOM 724 C C . CYS A 1 92 ? 6.388 -2.718 2.262 1.00 90.94 92 CYS A C 1
ATOM 726 O O . CYS A 1 92 ? 6.001 -2.738 3.427 1.00 90.94 92 CYS A O 1
ATOM 728 N N . GLN A 1 93 ? 5.951 -1.823 1.375 1.00 92.62 93 GLN A N 1
ATOM 729 C CA . GLN A 1 93 ? 4.988 -0.762 1.673 1.00 92.62 93 GLN A CA 1
ATOM 730 C C . GLN A 1 93 ? 3.668 -1.327 2.199 1.00 92.62 93 GLN A C 1
ATOM 732 O O . GLN A 1 93 ? 3.197 -0.922 3.257 1.00 92.62 93 GLN A O 1
ATOM 737 N N . VAL A 1 94 ? 3.100 -2.321 1.507 1.00 92.75 94 VAL A N 1
ATOM 738 C CA . VAL A 1 94 ? 1.871 -3.003 1.935 1.00 92.75 94 VAL A CA 1
ATOM 739 C C . VAL A 1 94 ? 2.087 -3.708 3.267 1.00 92.75 94 VAL A C 1
ATOM 741 O O . VAL A 1 94 ? 1.225 -3.643 4.140 1.00 92.75 94 VAL A O 1
ATOM 744 N N . HIS A 1 95 ? 3.240 -4.349 3.459 1.00 91.75 95 HIS A N 1
ATOM 745 C CA . HIS A 1 95 ? 3.563 -4.983 4.730 1.00 91.75 95 HIS A CA 1
ATOM 746 C C . HIS A 1 95 ? 3.569 -3.970 5.891 1.00 91.75 95 HIS A C 1
ATOM 748 O O . HIS A 1 95 ? 2.942 -4.211 6.926 1.00 91.75 95 HIS A O 1
ATOM 754 N N . ILE A 1 96 ? 4.243 -2.826 5.717 1.00 92.38 96 ILE A N 1
ATOM 755 C CA . ILE A 1 96 ? 4.276 -1.734 6.703 1.00 92.38 96 ILE A CA 1
ATOM 756 C C . ILE A 1 96 ? 2.857 -1.210 6.950 1.00 92.38 96 ILE A C 1
ATOM 758 O O . ILE A 1 96 ? 2.429 -1.141 8.101 1.00 92.38 96 ILE A O 1
ATOM 762 N N . LEU A 1 97 ? 2.103 -0.922 5.886 1.00 93.44 97 LEU A N 1
ATOM 763 C CA . LEU A 1 97 ? 0.738 -0.407 5.966 1.00 93.44 97 LEU A CA 1
ATOM 764 C C . LEU A 1 97 ? -0.179 -1.333 6.769 1.00 93.44 97 LEU A C 1
ATOM 766 O O . LEU A 1 97 ? -0.835 -0.893 7.711 1.00 93.44 97 LEU A O 1
ATOM 770 N N . VAL A 1 98 ? -0.223 -2.620 6.416 1.00 91.44 98 VAL A N 1
ATOM 771 C CA . VAL A 1 98 ? -1.094 -3.598 7.080 1.00 91.44 98 VAL A CA 1
ATOM 772 C C . VAL A 1 98 ? -0.719 -3.729 8.549 1.00 91.44 98 VAL A C 1
ATOM 774 O O . VAL A 1 98 ? -1.608 -3.719 9.397 1.00 91.44 98 VAL A O 1
ATOM 777 N N . ARG A 1 99 ? 0.577 -3.793 8.873 1.00 91.12 99 ARG A N 1
ATOM 778 C CA . ARG A 1 99 ? 1.042 -3.859 10.262 1.00 91.12 99 ARG A CA 1
ATOM 779 C C . ARG A 1 99 ? 0.607 -2.631 11.063 1.00 91.12 99 ARG A C 1
ATOM 781 O O . ARG A 1 99 ? 0.111 -2.777 12.179 1.00 91.12 99 ARG A O 1
ATOM 788 N N . GLU A 1 100 ? 0.763 -1.436 10.508 1.00 92.56 100 GLU A N 1
ATOM 789 C CA . GLU A 1 100 ? 0.405 -0.193 11.193 1.00 92.56 100 GLU A CA 1
ATOM 790 C C . GLU A 1 100 ? -1.109 -0.062 11.386 1.00 92.56 100 GLU A C 1
ATOM 792 O O . GLU A 1 100 ? -1.560 0.224 12.496 1.00 92.56 100 GLU A O 1
ATOM 797 N N . LEU A 1 101 ? -1.911 -0.400 10.373 1.00 91.31 101 LEU A N 1
ATOM 798 C CA . LEU A 1 101 ? -3.370 -0.445 10.496 1.00 91.31 101 LEU A CA 1
ATOM 799 C C . LEU A 1 101 ? -3.833 -1.515 11.496 1.00 91.31 101 LEU A C 1
ATOM 801 O O . LEU A 1 101 ? -4.746 -1.268 12.288 1.00 91.31 101 LEU A O 1
ATOM 805 N N . CYS A 1 102 ? -3.193 -2.688 11.511 1.00 90.12 102 CYS A N 1
ATOM 806 C CA . CYS A 1 102 ? -3.496 -3.753 12.464 1.00 90.12 102 CYS A CA 1
ATOM 807 C C . CYS A 1 102 ? -3.247 -3.312 13.911 1.00 90.12 102 CYS A C 1
ATOM 809 O O . CYS A 1 102 ? -4.131 -3.475 14.759 1.00 90.12 102 CYS A O 1
ATOM 811 N N . LYS A 1 103 ? -2.089 -2.695 14.184 1.00 90.31 103 LYS A N 1
ATOM 812 C CA . LYS A 1 103 ? -1.762 -2.123 15.500 1.00 90.31 103 LYS A CA 1
ATOM 813 C C . LYS A 1 103 ? -2.774 -1.060 15.913 1.00 90.31 103 LYS A C 1
ATOM 815 O O . LYS A 1 103 ? -3.283 -1.097 17.031 1.00 90.31 103 LYS A O 1
ATOM 820 N N . LEU A 1 104 ? -3.106 -0.152 14.998 1.00 89.50 104 LEU A N 1
ATOM 821 C CA . LEU A 1 104 ? -4.026 0.955 15.248 1.00 89.50 104 LEU A CA 1
ATOM 822 C C . LEU A 1 104 ? -5.426 0.460 15.623 1.00 89.50 104 LEU A C 1
ATOM 824 O O . LEU A 1 104 ? -6.039 0.942 16.575 1.00 89.50 104 LEU A O 1
ATOM 828 N N . HIS A 1 105 ? -5.908 -0.562 14.919 1.00 86.62 105 HIS A N 1
ATOM 829 C CA . HIS A 1 105 ? -7.217 -1.163 15.158 1.00 86.62 105 HIS A CA 1
ATOM 830 C C . HIS A 1 105 ? -7.220 -2.271 16.221 1.00 86.62 105 HIS A C 1
ATOM 832 O O . HIS A 1 105 ? -8.285 -2.841 16.471 1.00 86.62 105 HIS A O 1
ATOM 838 N N . ASN A 1 106 ? -6.080 -2.564 16.863 1.00 85.88 106 ASN A N 1
ATOM 839 C CA . ASN A 1 106 ? -5.912 -3.670 17.816 1.00 85.88 106 ASN A CA 1
ATOM 840 C C . ASN A 1 106 ? -6.423 -5.014 17.255 1.00 85.88 106 ASN A C 1
ATOM 842 O O . ASN A 1 106 ? -7.120 -5.772 17.931 1.00 85.88 106 ASN A O 1
ATOM 846 N N . VAL A 1 107 ? -6.109 -5.301 15.988 1.00 85.19 107 VAL A N 1
ATOM 847 C CA . VAL A 1 107 ? -6.457 -6.565 15.320 1.00 85.19 107 VAL A CA 1
ATOM 848 C C . VAL A 1 107 ? -5.202 -7.399 15.058 1.00 85.19 107 VAL A C 1
ATOM 850 O O . VAL A 1 107 ? -4.143 -6.828 14.804 1.00 85.19 107 VAL A O 1
ATOM 853 N N . PRO A 1 108 ? -5.295 -8.742 15.096 1.00 83.00 108 PRO A N 1
ATOM 854 C CA . PRO A 1 108 ? -4.150 -9.595 14.795 1.00 83.00 108 PRO A CA 1
ATOM 855 C C . PRO A 1 108 ? -3.682 -9.404 13.346 1.00 83.00 108 PRO A C 1
ATOM 857 O O . PRO A 1 108 ? -4.506 -9.299 12.431 1.00 83.00 108 PRO A O 1
ATOM 860 N N . GLU A 1 109 ? -2.361 -9.374 13.155 1.00 82.81 109 GLU A N 1
ATOM 861 C CA . GLU A 1 109 ? -1.715 -9.365 11.838 1.00 82.81 109 GLU A CA 1
ATOM 862 C C . GLU A 1 109 ? -2.067 -10.661 11.074 1.00 82.81 109 GLU A C 1
ATOM 864 O O . GLU A 1 109 ? -2.106 -11.740 11.677 1.00 82.81 109 GLU A O 1
ATOM 869 N N . PRO A 1 110 ? -2.377 -10.590 9.765 1.00 78.69 110 PRO A N 1
ATOM 870 C CA . PRO A 1 110 ? -2.657 -11.787 8.981 1.00 78.69 110 PRO A CA 1
ATOM 871 C C . PRO A 1 110 ? -1.396 -12.668 8.874 1.00 78.69 110 PRO A C 1
ATOM 873 O O . PRO A 1 110 ? -0.321 -12.137 8.615 1.00 78.69 110 PRO A O 1
ATOM 876 N N . PRO A 1 111 ? -1.495 -14.005 9.015 1.00 73.88 111 PRO A N 1
ATOM 877 C CA . PRO A 1 111 ? -0.329 -14.901 8.978 1.00 73.88 111 PRO A CA 1
ATOM 878 C C . PRO A 1 111 ? 0.390 -14.889 7.622 1.00 73.88 111 PRO A C 1
ATOM 880 O O . PRO A 1 111 ? 1.576 -15.195 7.531 1.00 73.88 111 PRO A O 1
ATOM 883 N N . ASP A 1 112 ? -0.316 -14.512 6.556 1.00 77.25 112 ASP A N 1
ATOM 884 C CA . ASP A 1 112 ? 0.264 -14.366 5.226 1.00 77.25 112 ASP A CA 1
ATOM 885 C C . ASP A 1 112 ? 1.093 -13.080 5.054 1.00 77.25 112 ASP A C 1
ATOM 887 O O . ASP A 1 112 ? 1.766 -12.922 4.036 1.00 77.25 112 ASP A O 1
ATOM 891 N N . LEU A 1 113 ? 1.096 -12.179 6.044 1.00 79.81 113 LEU A N 1
ATOM 892 C CA . LEU A 1 113 ? 1.881 -10.945 6.024 1.00 79.81 113 LEU A CA 1
ATOM 893 C C . LEU A 1 113 ? 3.388 -11.245 5.955 1.00 79.81 113 LEU A C 1
ATOM 895 O O . LEU A 1 113 ? 4.088 -10.684 5.115 1.00 79.81 113 LEU A O 1
ATOM 899 N N . ASP A 1 114 ? 3.874 -12.210 6.739 1.00 78.25 114 ASP A N 1
ATOM 900 C CA . ASP A 1 114 ? 5.280 -12.641 6.711 1.00 78.25 114 ASP A CA 1
ATOM 901 C C . ASP A 1 114 ? 5.673 -13.317 5.384 1.00 78.25 114 ASP A C 1
ATOM 903 O O . ASP A 1 114 ? 6.842 -13.305 4.984 1.00 78.25 114 ASP A O 1
ATOM 907 N N . ARG A 1 115 ? 4.700 -13.868 4.642 1.00 79.62 115 ARG A N 1
ATOM 908 C CA . ARG A 1 115 ? 4.949 -14.484 3.327 1.00 79.62 115 ARG A CA 1
ATOM 909 C C . ARG A 1 115 ? 5.311 -13.443 2.265 1.00 79.62 115 ARG A C 1
ATOM 911 O O . ARG A 1 115 ? 6.071 -13.772 1.355 1.00 79.62 115 ARG A O 1
ATOM 918 N N . LEU A 1 116 ? 4.846 -12.194 2.404 1.00 78.62 116 LEU A N 1
ATOM 919 C CA . LEU A 1 116 ? 5.287 -11.079 1.549 1.00 78.62 116 LEU A CA 1
ATOM 920 C C . LEU A 1 116 ? 6.795 -10.861 1.678 1.00 78.62 116 LEU A C 1
ATOM 922 O O . LEU A 1 116 ? 7.486 -10.681 0.677 1.00 78.62 116 LEU A O 1
ATOM 926 N N . LEU A 1 117 ? 7.311 -10.923 2.910 1.00 73.19 117 LEU A N 1
ATOM 927 C CA . LEU A 1 117 ? 8.729 -10.724 3.194 1.00 73.19 117 LEU A CA 1
ATOM 928 C C . LEU A 1 117 ? 9.583 -11.920 2.779 1.00 73.19 117 LEU A C 1
ATOM 930 O O . LEU A 1 117 ? 10.725 -11.722 2.391 1.00 73.19 117 LEU A O 1
ATOM 934 N N . GLN A 1 118 ? 9.071 -13.152 2.798 1.00 69.31 118 GLN A N 1
ATOM 935 C CA . GLN A 1 118 ? 9.833 -14.297 2.279 1.00 69.31 118 GLN A CA 1
ATOM 936 C C . GLN A 1 118 ? 10.095 -14.196 0.771 1.00 69.31 118 GLN A C 1
ATOM 938 O O . GLN A 1 118 ? 11.140 -14.649 0.300 1.00 69.31 118 GLN A O 1
ATOM 943 N N . MET A 1 119 ? 9.200 -13.557 0.010 1.00 61.34 119 MET A N 1
ATOM 944 C CA . MET A 1 119 ? 9.414 -13.352 -1.424 1.00 61.34 119 MET A CA 1
ATOM 945 C C . MET A 1 119 ? 10.426 -12.234 -1.738 1.00 61.34 119 MET A C 1
ATOM 947 O O . MET A 1 119 ? 10.984 -12.216 -2.835 1.00 61.34 119 MET A O 1
ATOM 951 N N . LYS A 1 120 ? 10.779 -11.395 -0.748 1.00 59.62 120 LYS A N 1
ATOM 952 C CA . LYS A 1 120 ? 11.926 -10.459 -0.791 1.00 59.62 120 LYS A CA 1
ATOM 953 C C . LYS A 1 120 ? 13.222 -11.155 -1.221 1.00 59.62 120 LYS A C 1
ATOM 955 O O . LYS A 1 120 ? 14.070 -10.548 -1.866 1.00 59.62 120 LYS A O 1
ATOM 960 N N . ASN A 1 121 ? 13.352 -12.445 -0.909 1.00 53.16 121 ASN A N 1
ATOM 961 C CA . ASN A 1 121 ? 14.542 -13.238 -1.200 1.00 53.16 121 ASN A CA 1
ATOM 962 C C . ASN A 1 121 ? 14.592 -13.760 -2.647 1.00 53.16 121 ASN A C 1
ATOM 964 O O . ASN A 1 121 ? 15.620 -14.295 -3.049 1.00 53.16 121 ASN A O 1
ATOM 968 N N . PHE A 1 122 ? 13.513 -13.625 -3.427 1.00 51.19 122 PHE A N 1
ATOM 969 C CA . PHE A 1 122 ? 13.460 -14.074 -4.825 1.00 51.19 122 PHE A CA 1
ATOM 970 C C . PHE A 1 122 ? 13.937 -13.000 -5.817 1.00 51.19 122 PHE A C 1
ATOM 972 O O . PHE A 1 122 ? 14.306 -13.324 -6.941 1.00 51.19 122 PHE A O 1
ATOM 979 N N . ALA A 1 123 ? 13.958 -11.728 -5.400 1.00 46.72 123 ALA A N 1
ATOM 980 C CA . ALA A 1 123 ? 14.448 -10.605 -6.205 1.00 46.72 123 ALA A CA 1
ATOM 981 C C . ALA A 1 123 ? 15.979 -10.431 -6.148 1.00 46.72 123 ALA A C 1
ATOM 983 O O . ALA A 1 123 ? 16.534 -9.616 -6.881 1.00 46.72 123 ALA A O 1
ATOM 984 N N . ILE A 1 124 ? 16.669 -11.192 -5.292 1.00 46.94 124 ILE A N 1
ATOM 985 C CA . ILE A 1 124 ? 18.127 -11.177 -5.176 1.00 46.94 124 ILE A CA 1
ATOM 986 C C . ILE A 1 124 ? 18.652 -12.427 -5.899 1.00 46.94 124 ILE A C 1
ATOM 988 O O . ILE A 1 124 ? 18.368 -13.537 -5.438 1.00 46.94 124 ILE A O 1
ATOM 992 N N . PRO A 1 125 ? 19.408 -12.316 -7.012 1.00 39.38 125 PRO A N 1
ATOM 993 C CA . PRO A 1 125 ? 20.165 -13.457 -7.507 1.00 39.38 125 PRO A CA 1
ATOM 994 C C . PRO A 1 125 ? 21.063 -13.956 -6.372 1.00 39.38 125 PRO A C 1
ATOM 996 O O . PRO A 1 125 ? 21.737 -13.181 -5.699 1.00 39.38 125 PRO A O 1
ATOM 999 N N . ARG A 1 126 ? 21.006 -15.263 -6.125 1.00 40.94 126 ARG A N 1
ATOM 1000 C CA . ARG A 1 126 ? 21.527 -15.994 -4.960 1.00 40.94 126 ARG A CA 1
ATOM 1001 C C . ARG A 1 126 ? 23.069 -16.018 -4.860 1.00 40.94 126 ARG A C 1
ATOM 1003 O O . ARG A 1 126 ? 23.635 -17.037 -4.488 1.00 40.94 126 ARG A O 1
ATOM 1010 N N . ALA A 1 127 ? 23.747 -14.921 -5.188 1.00 42.62 127 ALA A N 1
ATOM 1011 C CA . ALA A 1 127 ? 25.200 -14.770 -5.129 1.00 42.62 127 ALA A CA 1
ATOM 1012 C C . ALA A 1 127 ? 25.705 -14.115 -3.825 1.00 42.62 127 ALA A C 1
ATOM 1014 O O . ALA A 1 127 ? 26.907 -14.050 -3.615 1.00 42.62 127 ALA A O 1
ATOM 1015 N N . ALA A 1 128 ? 24.824 -13.657 -2.923 1.00 44.25 128 ALA A N 1
ATOM 1016 C CA . ALA A 1 128 ? 25.230 -12.894 -1.730 1.00 44.25 128 ALA A CA 1
ATOM 1017 C C . ALA A 1 128 ? 24.678 -13.437 -0.396 1.00 44.25 128 ALA A C 1
ATOM 1019 O O . ALA A 1 128 ? 24.369 -12.670 0.512 1.00 44.25 128 ALA A O 1
ATOM 1020 N N . VAL A 1 129 ? 24.552 -14.761 -0.248 1.00 43.47 129 VAL A N 1
ATOM 1021 C CA . VAL A 1 129 ? 24.257 -15.393 1.054 1.00 43.47 129 VAL A CA 1
ATOM 1022 C C . VAL A 1 129 ? 25.498 -16.080 1.626 1.00 43.47 129 VAL A C 1
ATOM 1024 O O . VAL A 1 129 ? 25.515 -17.289 1.831 1.00 43.47 129 VAL A O 1
ATOM 1027 N N . THR A 1 130 ? 26.545 -15.304 1.920 1.00 38.94 130 THR A N 1
ATOM 1028 C CA . THR A 1 130 ? 27.549 -15.752 2.896 1.00 38.94 130 THR A CA 1
ATOM 1029 C C . THR A 1 130 ? 26.939 -15.615 4.284 1.00 38.94 130 THR A C 1
ATOM 1031 O O . THR A 1 130 ? 26.714 -14.519 4.796 1.00 38.94 130 THR A O 1
ATOM 1034 N N . SER A 1 131 ? 26.620 -16.775 4.851 1.00 41.91 131 SER A N 1
ATOM 1035 C CA . SER A 1 131 ? 26.188 -17.011 6.221 1.00 41.91 131 SER A CA 1
ATOM 1036 C C . SER A 1 131 ? 26.930 -16.143 7.236 1.00 41.91 131 SER A C 1
ATOM 1038 O O . SER A 1 131 ? 28.113 -16.344 7.499 1.00 41.91 131 SER A O 1
ATOM 1040 N N . GLN A 1 132 ? 26.208 -15.246 7.901 1.00 44.97 132 GLN A N 1
ATOM 1041 C CA . GLN A 1 132 ? 26.644 -14.709 9.184 1.00 44.97 132 GLN A CA 1
ATOM 1042 C C . GLN A 1 132 ? 26.177 -15.650 10.297 1.00 44.97 132 GLN A C 1
ATOM 1044 O O . GLN A 1 132 ? 25.041 -15.574 10.764 1.00 44.97 132 GLN A O 1
ATOM 1049 N N . LYS A 1 133 ? 27.072 -16.544 10.726 1.00 37.94 133 LYS A N 1
ATOM 1050 C CA . LYS A 1 133 ? 27.061 -17.106 12.080 1.00 37.94 133 LYS A CA 1
ATOM 1051 C C . LYS A 1 133 ? 28.489 -17.483 12.487 1.00 37.94 133 LYS A C 1
ATOM 1053 O O . LYS A 1 133 ? 28.998 -18.515 12.075 1.00 37.94 133 LYS A O 1
ATOM 1058 N N . ALA A 1 134 ? 29.104 -16.645 13.312 1.00 37.75 134 ALA A N 1
ATOM 1059 C CA . ALA A 1 134 ? 30.245 -16.993 14.167 1.00 37.75 134 ALA A CA 1
ATOM 1060 C C . ALA A 1 134 ? 29.736 -17.116 15.630 1.00 37.75 134 ALA A C 1
ATOM 1062 O O . ALA A 1 134 ? 28.635 -16.609 15.884 1.00 37.75 134 ALA A O 1
ATOM 1063 N N . PRO A 1 135 ? 30.468 -17.717 16.603 1.00 44.62 135 PRO A N 1
ATOM 1064 C CA . PRO A 1 135 ? 31.902 -18.060 16.580 1.00 44.62 135 PRO A CA 1
ATOM 1065 C C . PRO A 1 135 ? 32.302 -19.459 17.136 1.00 44.62 135 PRO A C 1
ATOM 1067 O O . PRO A 1 135 ? 31.473 -20.181 17.687 1.00 44.62 135 PRO A O 1
ATOM 1070 N N . SER A 1 136 ? 33.621 -19.737 17.061 1.00 39.72 13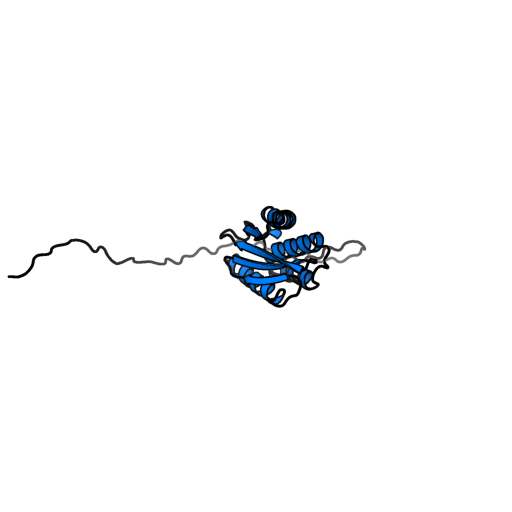6 SER A N 1
ATOM 1071 C CA . SER A 1 136 ? 34.447 -20.823 17.663 1.00 39.72 136 SER A CA 1
ATOM 1072 C C . SER A 1 136 ? 34.230 -22.240 17.094 1.00 39.72 136 SER A C 1
ATOM 1074 O O . SER A 1 136 ? 33.092 -22.644 16.902 1.00 39.72 136 SER A O 1
ATOM 1076 N N . THR A 1 137 ? 35.247 -23.027 16.719 1.00 34.88 137 THR A N 1
ATOM 1077 C CA . THR A 1 137 ? 36.563 -23.279 17.341 1.00 34.88 137 THR A CA 1
ATOM 1078 C C . THR A 1 137 ? 37.569 -23.778 16.282 1.00 34.88 137 THR A C 1
ATOM 1080 O O . THR A 1 137 ? 37.160 -24.241 15.222 1.00 34.88 137 THR A O 1
ATOM 1083 N N . ASP A 1 138 ? 38.851 -23.637 16.608 1.00 39.53 138 ASP A N 1
ATOM 1084 C CA . ASP A 1 138 ? 40.102 -23.957 15.907 1.00 39.53 138 ASP A CA 1
ATOM 1085 C C . ASP A 1 138 ? 40.174 -25.263 15.076 1.00 39.53 138 ASP A C 1
ATOM 1087 O O . ASP A 1 138 ? 39.550 -26.265 15.423 1.00 39.53 138 ASP A O 1
ATOM 1091 N N . GLU A 1 139 ? 41.030 -25.227 14.038 1.00 40.06 139 GLU A N 1
ATOM 1092 C CA . GLU A 1 139 ? 42.104 -26.194 13.683 1.00 40.06 139 GLU A CA 1
ATOM 1093 C C . GLU A 1 139 ? 42.242 -26.399 12.152 1.00 40.06 139 GLU A C 1
ATOM 1095 O O . GLU A 1 139 ? 41.370 -26.964 11.501 1.00 40.06 139 GLU A O 1
ATOM 1100 N N . ASP A 1 140 ? 43.377 -25.910 11.633 1.00 39.19 140 ASP A N 1
ATOM 1101 C CA . ASP A 1 140 ? 44.289 -26.509 10.637 1.00 39.19 140 ASP A CA 1
ATOM 1102 C C . ASP A 1 140 ? 43.768 -27.039 9.277 1.00 39.19 140 ASP A C 1
ATOM 1104 O O . ASP A 1 140 ? 42.954 -27.958 9.195 1.00 39.19 140 ASP A O 1
ATOM 1108 N N . GLY A 1 141 ? 44.345 -26.530 8.177 1.00 37.47 141 GLY A N 1
ATOM 1109 C CA . GLY A 1 141 ? 44.176 -27.129 6.846 1.00 37.47 141 GLY A CA 1
ATOM 1110 C C . GLY A 1 141 ? 44.649 -26.264 5.676 1.00 37.47 141 GLY A C 1
ATOM 1111 O O . GLY A 1 141 ? 43.850 -25.596 5.032 1.00 37.47 141 GLY A O 1
ATOM 1112 N N . MET A 1 142 ? 45.954 -26.310 5.411 1.00 48.56 142 MET A N 1
ATOM 1113 C CA . MET A 1 142 ? 46.684 -25.750 4.264 1.00 48.56 142 MET A CA 1
ATOM 1114 C C . MET A 1 142 ? 46.127 -26.184 2.885 1.00 48.56 142 MET A C 1
ATOM 1116 O O . MET A 1 142 ? 45.878 -27.375 2.702 1.00 48.56 142 MET A O 1
ATOM 1120 N N . GLN A 1 143 ? 46.027 -25.252 1.924 1.00 41.00 143 GLN A N 1
ATOM 1121 C CA . GLN A 1 143 ? 46.165 -25.413 0.451 1.00 41.00 143 GLN A CA 1
ATOM 1122 C C . GLN A 1 143 ? 45.819 -24.052 -0.181 1.00 41.00 143 GLN A C 1
ATOM 1124 O O . GLN A 1 143 ? 44.697 -23.588 -0.014 1.00 41.00 143 GLN A O 1
ATOM 1129 N N . ASP A 1 144 ? 46.752 -23.236 -0.659 1.00 38.69 144 ASP A N 1
ATOM 1130 C CA . ASP A 1 144 ? 47.717 -23.319 -1.775 1.00 38.69 144 ASP A CA 1
ATOM 1131 C C . ASP A 1 144 ? 47.311 -22.240 -2.795 1.00 38.69 144 ASP A C 1
ATOM 1133 O O . ASP A 1 144 ? 46.129 -21.929 -2.948 1.00 38.69 144 ASP A O 1
ATOM 1137 N N . GLU A 1 145 ? 48.326 -21.597 -3.356 1.00 49.12 145 GLU A N 1
ATOM 1138 C CA . GLU A 1 145 ? 48.296 -20.364 -4.146 1.00 49.12 145 GLU A CA 1
ATOM 1139 C C . GLU A 1 145 ? 47.859 -20.593 -5.613 1.00 49.12 145 GLU A C 1
ATOM 1141 O O . GLU A 1 145 ? 47.578 -21.721 -6.006 1.00 49.12 145 GLU A O 1
ATOM 1146 N N . GLU A 1 146 ? 47.891 -19.503 -6.396 1.00 40.69 146 GLU A N 1
ATOM 1147 C CA . GLU A 1 146 ? 47.775 -19.353 -7.868 1.00 40.69 146 GLU A CA 1
ATOM 1148 C C . GLU A 1 146 ? 46.419 -18.771 -8.339 1.00 40.69 146 GLU A C 1
ATOM 1150 O O . GLU A 1 146 ? 45.386 -19.420 -8.206 1.00 40.69 146 GLU A O 1
ATOM 1155 N N . ASP A 1 147 ? 46.267 -17.479 -8.671 1.00 42.56 147 ASP A N 1
ATOM 1156 C CA . ASP A 1 147 ? 46.870 -16.573 -9.686 1.00 42.56 147 ASP A CA 1
ATOM 1157 C C . ASP A 1 147 ? 45.924 -16.410 -10.902 1.00 42.56 147 ASP A C 1
ATOM 1159 O O . ASP A 1 147 ? 45.042 -17.237 -11.118 1.00 42.56 147 ASP A O 1
ATOM 1163 N N . GLU A 1 148 ? 46.131 -15.321 -11.646 1.00 49.69 148 GLU A N 1
ATOM 1164 C CA . GLU A 1 148 ? 45.544 -14.918 -12.940 1.00 49.69 148 GLU A CA 1
ATOM 1165 C C . GLU A 1 148 ? 44.461 -13.817 -12.915 1.00 49.69 148 GLU A C 1
ATOM 1167 O O . GLU A 1 148 ? 43.253 -14.027 -12.776 1.00 49.69 148 GLU A O 1
ATOM 1172 N N . GLU A 1 149 ? 44.967 -12.593 -13.103 1.00 51.41 149 GLU A N 1
ATOM 1173 C CA . GLU A 1 149 ? 44.280 -11.468 -13.732 1.00 51.41 149 GLU A CA 1
ATOM 1174 C C . GLU A 1 149 ? 44.002 -11.754 -15.217 1.00 51.41 149 GLU A C 1
ATOM 1176 O O . GLU A 1 149 ? 44.909 -12.176 -15.929 1.00 51.41 149 GLU A O 1
ATOM 1181 N N . GLU A 1 150 ? 42.804 -11.421 -15.705 1.00 47.34 150 GLU A N 1
ATOM 1182 C CA . GLU A 1 150 ? 42.558 -11.169 -17.132 1.00 47.34 150 GLU A CA 1
ATOM 1183 C C . GLU A 1 150 ? 41.605 -9.969 -17.283 1.00 47.34 150 GLU A C 1
ATOM 1185 O O . GLU A 1 150 ? 40.392 -10.059 -17.067 1.00 47.34 150 GLU A O 1
ATOM 1190 N N . ASP A 1 151 ? 42.199 -8.823 -17.625 1.00 48.06 151 ASP A N 1
ATOM 1191 C CA . ASP A 1 151 ? 41.579 -7.765 -18.421 1.00 48.06 151 ASP A CA 1
ATOM 1192 C C . ASP A 1 151 ? 41.438 -8.254 -19.880 1.00 48.06 151 ASP A C 1
ATOM 1194 O O . ASP A 1 151 ? 42.336 -8.935 -20.363 1.00 48.06 151 ASP A O 1
ATOM 1198 N N . GLU A 1 152 ? 40.350 -7.889 -20.574 1.00 48.06 152 GLU A N 1
ATOM 1199 C CA . GLU A 1 152 ? 40.324 -7.336 -21.953 1.00 48.06 152 GLU A CA 1
ATOM 1200 C C . GLU A 1 152 ? 38.939 -7.480 -22.634 1.00 48.06 152 GLU A C 1
ATOM 1202 O O . GLU A 1 152 ? 38.352 -8.555 -22.735 1.00 48.06 152 GLU A O 1
ATOM 1207 N N . ASP A 1 153 ? 38.451 -6.324 -23.098 1.00 48.97 153 ASP A N 1
ATOM 1208 C CA . ASP A 1 153 ? 37.754 -6.045 -24.360 1.00 48.97 153 ASP A CA 1
ATOM 1209 C C . ASP A 1 153 ? 36.469 -6.784 -24.779 1.00 48.97 153 ASP A C 1
ATOM 1211 O O . ASP A 1 153 ? 36.449 -7.959 -25.134 1.00 48.97 153 ASP A O 1
ATOM 1215 N N . ASN A 1 154 ? 35.399 -5.992 -24.948 1.00 51.09 154 ASN A N 1
ATOM 1216 C CA . ASN A 1 154 ? 34.455 -6.190 -26.053 1.00 51.09 154 ASN A CA 1
ATOM 1217 C C . ASN A 1 154 ? 33.801 -4.855 -26.469 1.00 51.09 154 ASN A C 1
ATOM 1219 O O . ASN A 1 154 ? 32.615 -4.619 -26.210 1.00 51.09 154 ASN A O 1
ATOM 1223 N N . ASP A 1 155 ? 34.582 -3.991 -27.120 1.00 52.50 155 ASP A N 1
ATOM 1224 C CA . ASP A 1 155 ? 34.072 -3.060 -28.134 1.00 52.50 155 ASP A CA 1
ATOM 1225 C C . ASP A 1 155 ? 33.808 -3.856 -29.425 1.00 52.50 155 ASP A C 1
ATOM 1227 O O . ASP A 1 155 ? 34.686 -4.599 -29.848 1.00 52.50 155 ASP A O 1
ATOM 1231 N N . GLU A 1 156 ? 32.616 -3.723 -30.021 1.00 46.41 156 GLU A N 1
ATOM 1232 C CA . GLU A 1 156 ? 32.385 -3.715 -31.484 1.00 46.41 156 GLU A CA 1
ATOM 1233 C C . GLU A 1 156 ? 30.879 -3.545 -31.802 1.00 46.41 156 GLU A C 1
ATOM 1235 O O . GLU A 1 156 ? 30.053 -4.440 -31.617 1.00 46.41 156 GLU A O 1
ATOM 1240 N N . ASP A 1 157 ? 30.543 -2.326 -32.230 1.00 53.28 157 ASP A N 1
ATOM 1241 C CA . ASP A 1 157 ? 29.745 -1.962 -33.410 1.00 53.28 157 ASP A CA 1
ATOM 1242 C C . ASP A 1 157 ? 28.538 -2.822 -33.843 1.00 53.28 157 ASP A C 1
ATOM 1244 O O . ASP A 1 157 ? 28.669 -3.863 -34.485 1.00 53.28 157 ASP A O 1
ATOM 1248 N N . VAL A 1 158 ? 27.335 -2.244 -33.714 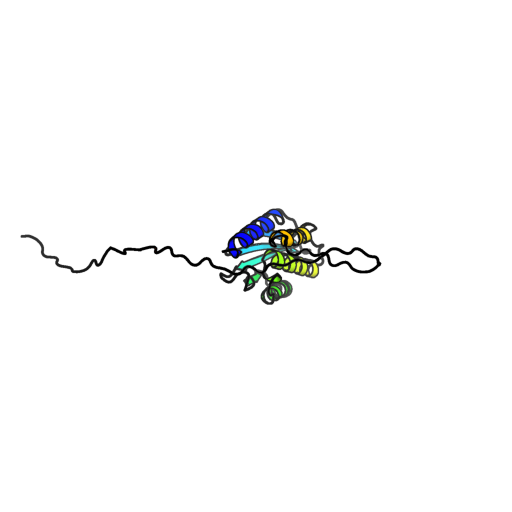1.00 54.91 158 VAL A N 1
ATOM 1249 C CA . VAL A 1 158 ? 26.282 -2.390 -34.735 1.00 54.91 158 VAL A CA 1
ATOM 1250 C C . VAL A 1 158 ? 25.729 -1.005 -35.064 1.00 54.91 158 VAL A C 1
ATOM 1252 O O . VAL A 1 158 ? 24.930 -0.432 -34.324 1.00 54.91 158 VAL A O 1
ATOM 1255 N N . GLU A 1 159 ? 26.182 -0.479 -36.200 1.00 56.66 159 GLU A N 1
ATOM 1256 C CA . GLU A 1 159 ? 25.521 0.586 -36.948 1.00 56.66 159 GLU A CA 1
ATOM 1257 C C . GLU A 1 159 ? 24.105 0.135 -37.338 1.00 56.66 159 GLU A C 1
ATOM 1259 O O . GLU A 1 159 ? 23.945 -0.797 -38.129 1.00 56.66 159 GLU A O 1
ATOM 1264 N N . GLU A 1 160 ? 23.071 0.801 -36.819 1.00 53.88 160 GLU A N 1
ATOM 1265 C CA . GLU A 1 160 ? 21.712 0.676 -37.352 1.00 53.88 160 GLU A CA 1
ATOM 1266 C C . GLU A 1 160 ? 21.319 1.985 -38.049 1.00 53.88 160 GLU A C 1
ATOM 1268 O O . GLU A 1 160 ? 20.822 2.948 -37.462 1.00 53.88 160 GLU A O 1
ATOM 1273 N N . ASP A 1 161 ? 21.625 1.988 -39.343 1.00 51.47 161 ASP A N 1
ATOM 1274 C CA . ASP A 1 161 ? 21.172 2.905 -40.379 1.00 51.47 161 ASP A CA 1
ATOM 1275 C C . ASP A 1 161 ? 19.633 3.012 -40.381 1.00 51.47 161 ASP A C 1
ATOM 1277 O O . ASP A 1 161 ? 18.933 2.169 -40.943 1.00 51.47 161 ASP A O 1
ATOM 1281 N N . MET A 1 162 ? 19.077 4.055 -39.755 1.00 50.72 162 MET A N 1
ATOM 1282 C CA . MET A 1 162 ? 17.682 4.452 -39.975 1.00 50.72 162 MET A CA 1
ATOM 1283 C C . MET A 1 162 ? 17.614 5.606 -40.974 1.00 50.72 162 MET A C 1
ATOM 1285 O O . MET A 1 162 ? 17.522 6.782 -40.615 1.00 50.72 162 MET A O 1
ATOM 1289 N N . HIS A 1 163 ? 17.590 5.230 -42.252 1.00 59.88 163 HIS A N 1
ATOM 1290 C CA . HIS A 1 163 ? 17.008 6.025 -43.327 1.00 59.88 163 HIS A CA 1
ATOM 1291 C C . HIS A 1 163 ? 15.572 6.448 -42.953 1.00 59.88 163 HIS A C 1
ATOM 1293 O O . HIS A 1 163 ? 14.636 5.651 -43.025 1.00 59.88 163 HIS A O 1
ATOM 1299 N N . ILE A 1 164 ? 15.384 7.715 -42.575 1.00 57.31 164 ILE A N 1
ATOM 1300 C CA . ILE A 1 164 ? 14.062 8.351 -42.524 1.00 57.31 164 ILE A CA 1
ATOM 1301 C C . ILE A 1 164 ? 13.793 8.968 -43.902 1.00 57.31 164 ILE A C 1
ATOM 1303 O O . ILE A 1 164 ? 14.331 10.022 -44.235 1.00 57.31 164 ILE A O 1
ATOM 1307 N N . GLU A 1 165 ? 12.948 8.312 -44.697 1.00 53.31 165 GLU A N 1
ATOM 1308 C CA . GLU A 1 165 ? 12.185 8.957 -45.772 1.00 53.31 165 GLU A CA 1
ATOM 1309 C C . GLU A 1 165 ? 10.741 9.217 -45.310 1.00 53.31 165 GLU A C 1
ATOM 1311 O O . GLU A 1 165 ? 10.222 8.490 -44.463 1.00 53.31 165 GLU A O 1
ATOM 1316 N N . MET A 1 166 ? 10.106 10.205 -45.960 1.00 56.25 166 MET A N 1
ATOM 1317 C CA . MET A 1 166 ? 8.713 10.688 -45.844 1.00 56.25 166 MET A CA 1
ATOM 1318 C C . MET A 1 166 ? 8.432 11.659 -44.681 1.00 56.25 166 MET A C 1
ATOM 1320 O O . MET A 1 166 ? 8.763 11.390 -43.537 1.00 56.25 166 MET A O 1
ATOM 1324 N N . ASP A 1 167 ? 7.777 12.809 -44.855 1.00 50.62 167 ASP A N 1
ATOM 1325 C CA . ASP A 1 167 ? 6.947 13.337 -45.946 1.00 50.62 167 ASP A CA 1
ATOM 1326 C C . ASP A 1 167 ? 6.726 14.841 -45.669 1.00 50.62 167 ASP A C 1
ATOM 1328 O O . ASP A 1 167 ? 6.161 15.190 -44.633 1.00 50.62 167 ASP A O 1
ATOM 1332 N N . GLU A 1 168 ? 7.171 15.746 -46.549 1.00 50.09 168 GLU A N 1
ATOM 1333 C CA . GLU A 1 168 ? 6.836 17.178 -46.447 1.00 50.09 168 GLU A CA 1
ATOM 1334 C C . GLU A 1 168 ? 5.677 17.497 -47.405 1.00 50.09 168 GLU A C 1
ATOM 1336 O O . GLU A 1 168 ? 5.836 18.001 -48.519 1.00 50.09 168 GLU A O 1
ATOM 1341 N N . SER A 1 169 ? 4.473 17.143 -46.961 1.00 47.81 169 SER A N 1
ATOM 1342 C CA . SER A 1 169 ? 3.217 17.631 -47.518 1.00 47.81 169 SER A CA 1
ATOM 1343 C C . SER A 1 169 ? 2.997 19.091 -47.109 1.00 47.81 169 SER A C 1
ATOM 1345 O O . SER A 1 169 ? 2.583 19.326 -45.984 1.00 47.81 169 SER A O 1
ATOM 1347 N N . ASP A 1 170 ? 3.236 20.058 -48.008 1.00 50.69 170 ASP A N 1
ATOM 1348 C CA . ASP A 1 170 ? 2.377 21.247 -48.194 1.00 50.69 170 ASP A CA 1
ATOM 1349 C C . ASP A 1 170 ? 2.913 22.202 -49.280 1.00 50.69 170 ASP A C 1
ATOM 1351 O O . ASP A 1 170 ? 3.877 22.929 -49.072 1.00 50.69 170 ASP A O 1
ATOM 1355 N N . THR A 1 171 ? 2.241 22.287 -50.437 1.00 48.75 171 THR A N 1
ATOM 1356 C CA . THR A 1 171 ? 1.959 23.576 -51.108 1.00 48.75 171 THR A CA 1
ATOM 1357 C C . THR A 1 171 ? 0.777 23.412 -52.070 1.00 48.75 171 THR A C 1
ATOM 1359 O O . THR A 1 171 ? 0.906 23.224 -53.278 1.00 48.75 171 THR A O 1
ATOM 1362 N N . ASN A 1 172 ? -0.418 23.506 -51.496 1.00 51.41 172 ASN A N 1
ATOM 1363 C CA . ASN A 1 172 ? -1.552 24.286 -51.987 1.00 51.41 172 ASN A CA 1
ATOM 1364 C C . ASN A 1 172 ? -1.424 24.940 -53.390 1.00 51.41 172 ASN A C 1
ATOM 1366 O O . ASN A 1 172 ? -0.884 26.040 -53.482 1.00 51.41 172 ASN A O 1
ATOM 1370 N N . LYS A 1 173 ? -2.050 24.373 -54.440 1.00 54.16 173 LYS A N 1
ATOM 1371 C CA . LYS A 1 173 ? -2.641 25.144 -55.565 1.00 54.16 173 LYS A CA 1
ATOM 1372 C C . LYS A 1 173 ? -3.913 24.491 -56.107 1.00 54.16 173 LYS A C 1
ATOM 1374 O O . LYS A 1 173 ? -3.925 23.722 -57.060 1.00 54.16 173 LYS A O 1
ATOM 1379 N N . LYS A 1 174 ? -5.014 24.903 -55.494 1.00 53.03 174 LYS A N 1
ATOM 1380 C CA . LYS A 1 174 ? -6.380 24.874 -56.013 1.00 53.03 174 LYS A CA 1
ATOM 1381 C C . LYS A 1 174 ? -6.470 25.728 -57.288 1.00 53.03 174 LYS A C 1
ATOM 1383 O O . LYS A 1 174 ? -6.433 26.946 -57.167 1.00 53.03 174 LYS A O 1
ATOM 1388 N N . VAL A 1 175 ? -6.662 25.139 -58.473 1.00 54.34 175 VAL A N 1
ATOM 1389 C CA . VAL A 1 175 ? -7.381 25.811 -59.576 1.00 54.34 175 VAL A CA 1
ATOM 1390 C C . VAL A 1 175 ? -8.226 24.792 -60.338 1.00 54.34 175 VAL A C 1
ATOM 1392 O O . VAL A 1 175 ? -7.752 23.765 -60.809 1.00 54.34 175 VAL A O 1
ATOM 1395 N N . ILE A 1 176 ? -9.513 25.105 -60.371 1.00 58.03 176 ILE A N 1
ATOM 1396 C CA . ILE A 1 176 ? -10.642 24.335 -60.879 1.00 58.03 176 ILE A CA 1
ATOM 1397 C C . ILE A 1 176 ? -10.742 24.491 -62.403 1.00 58.03 176 ILE A C 1
ATOM 1399 O O . ILE A 1 176 ? -10.541 25.583 -62.930 1.00 58.03 176 ILE A O 1
ATOM 1403 N N . PHE A 1 177 ? -11.102 23.398 -63.079 1.00 47.69 177 PHE A N 1
ATOM 1404 C CA . PHE A 1 177 ? -11.477 23.339 -64.493 1.00 47.69 177 PHE A CA 1
ATOM 1405 C C . PHE A 1 177 ? -12.671 24.244 -64.827 1.00 47.69 177 PHE A C 1
ATOM 1407 O O . PHE A 1 177 ? -13.708 24.171 -64.159 1.00 47.69 177 PHE A O 1
ATOM 1414 N N . LYS A 1 178 ? -12.572 24.968 -65.945 1.00 49.56 178 LYS A N 1
ATOM 1415 C CA . LYS A 1 178 ? -13.685 25.130 -66.884 1.00 49.56 178 LYS A CA 1
ATOM 1416 C C . LYS A 1 178 ? -13.178 25.408 -68.292 1.00 49.56 178 LYS A C 1
ATOM 1418 O O . LYS A 1 178 ? -12.237 26.219 -68.410 1.00 49.56 178 LYS A O 1
#

Foldseek 3Di:
DLQQVLLVVLQVLCCVLADCPDQAKHFPDDDQAKTWIWGQFPVRDIKIKMWGDDPCPPQFAIQIDIPDPPVQLVVQRVVRRVDGDPCSRVLNSVLSSSVSRCVVRVHDRDPCSVVSVVCVVVSDDPPPPPDPDDDDDDDDDDDDDDDDDDDDDDDDDDDDDDDDDDDDDDDDDDDDDD